Protein AF-A0A973KKL7-F1 (afdb_monomer)

Foldseek 3Di:
DDPDDQKDWDWDQDPPPRDIDIWIWGWDPPQQWDWDDDDPDIDIDGDIDTDTDDDDDDPVVPDD

Structure (mmCIF, N/CA/C/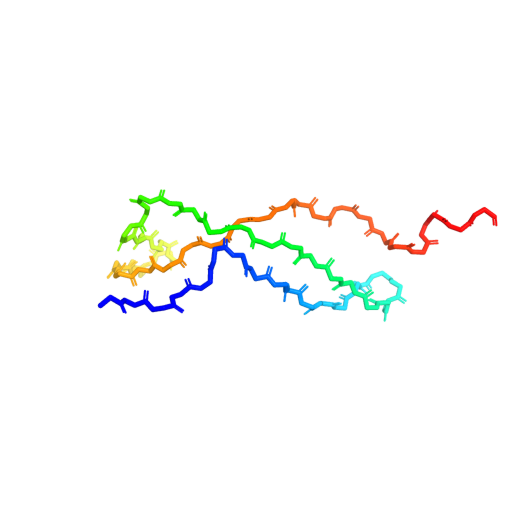O backbone):
data_AF-A0A973KKL7-F1
#
_entry.id   AF-A0A973KKL7-F1
#
loop_
_atom_site.group_PDB
_atom_site.id
_atom_site.type_symbol
_atom_site.label_atom_id
_at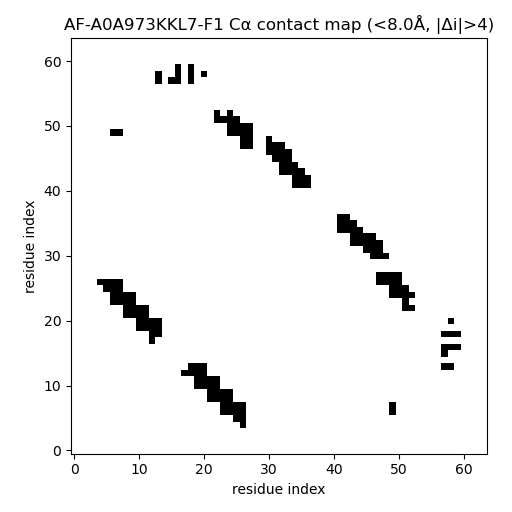om_site.label_alt_id
_atom_site.label_comp_id
_atom_site.label_asym_id
_atom_site.label_entity_id
_atom_site.label_seq_id
_atom_site.pdbx_PDB_ins_code
_atom_site.Cartn_x
_atom_site.Cartn_y
_atom_site.Cartn_z
_atom_site.occupancy
_atom_site.B_iso_or_equiv
_atom_site.auth_seq_id
_atom_site.auth_comp_id
_atom_site.auth_asym_id
_atom_site.auth_atom_id
_atom_site.pdbx_PDB_model_num
ATOM 1 N N . MET A 1 1 ? -7.550 -7.851 21.492 1.00 46.84 1 MET A N 1
ATOM 2 C CA . MET A 1 1 ? -7.851 -6.684 20.641 1.00 46.84 1 MET A CA 1
ATOM 3 C C . MET A 1 1 ? -6.515 -6.236 20.101 1.00 46.84 1 MET A C 1
ATOM 5 O O . MET A 1 1 ? -5.717 -5.742 20.887 1.00 46.84 1 MET A O 1
ATOM 9 N N . SER A 1 2 ? -6.204 -6.567 18.851 1.00 54.47 2 SER A N 1
ATOM 10 C CA . SER A 1 2 ? -4.963 -6.095 18.244 1.00 54.47 2 SER A CA 1
ATOM 11 C C . SER A 1 2 ? -5.059 -4.583 18.048 1.00 54.47 2 SER A C 1
ATOM 13 O O . SER A 1 2 ? -6.092 -4.068 17.627 1.00 54.47 2 SER A O 1
ATOM 15 N N . SER A 1 3 ? -4.014 -3.874 18.460 1.00 68.81 3 SER A N 1
ATOM 16 C CA . SER A 1 3 ? -3.885 -2.417 18.417 1.00 68.81 3 SER A CA 1
ATOM 17 C C . SER A 1 3 ? -3.256 -1.978 17.095 1.00 68.81 3 SER A C 1
ATOM 19 O O . SER A 1 3 ? -2.242 -1.279 17.093 1.00 68.81 3 SER A O 1
ATOM 21 N N . GLU A 1 4 ? -3.760 -2.495 15.979 1.00 75.50 4 GLU A N 1
ATOM 22 C CA . GLU A 1 4 ? -3.210 -2.149 14.670 1.00 75.50 4 GLU A CA 1
ATOM 23 C C . GLU A 1 4 ? -3.714 -0.763 14.246 1.00 75.50 4 GLU A C 1
ATOM 25 O O . GLU A 1 4 ? -4.864 -0.419 14.535 1.00 75.50 4 GLU A O 1
ATOM 30 N N . PRO A 1 5 ? -2.862 0.059 13.616 1.00 85.62 5 PRO A N 1
ATOM 31 C CA . PRO A 1 5 ? -3.221 1.418 13.244 1.00 85.62 5 PRO A CA 1
ATOM 32 C C . PRO A 1 5 ? -4.186 1.439 12.050 1.00 85.62 5 PRO A C 1
ATOM 34 O O . PRO A 1 5 ? -4.032 0.675 11.103 1.00 85.62 5 PRO A O 1
ATOM 37 N N . ASP A 1 6 ? -5.134 2.378 12.044 1.00 89.94 6 ASP A N 1
ATOM 38 C CA . ASP A 1 6 ? -6.082 2.553 10.928 1.00 89.94 6 ASP A CA 1
ATOM 39 C C . ASP A 1 6 ? -5.405 3.070 9.644 1.00 89.94 6 ASP A C 1
ATOM 41 O O . ASP A 1 6 ? -5.929 2.923 8.540 1.00 89.94 6 ASP A O 1
ATOM 45 N N . CYS A 1 7 ? -4.215 3.663 9.770 1.00 92.69 7 CYS A N 1
ATOM 46 C CA . CYS A 1 7 ? -3.395 4.092 8.644 1.00 92.69 7 CYS A CA 1
ATOM 47 C C . CYS A 1 7 ? -1.897 3.963 8.942 1.00 92.69 7 CYS A C 1
ATOM 49 O O . CYS A 1 7 ? -1.453 4.161 10.076 1.00 92.69 7 CYS A O 1
ATOM 51 N N . ILE A 1 8 ? -1.105 3.724 7.899 1.00 93.69 8 ILE A N 1
ATOM 52 C CA . ILE A 1 8 ? 0.360 3.733 7.944 1.00 93.69 8 ILE A CA 1
ATOM 53 C C . ILE A 1 8 ? 0.924 4.722 6.921 1.00 93.69 8 ILE A C 1
ATOM 55 O O . ILE A 1 8 ? 0.298 5.028 5.909 1.00 93.69 8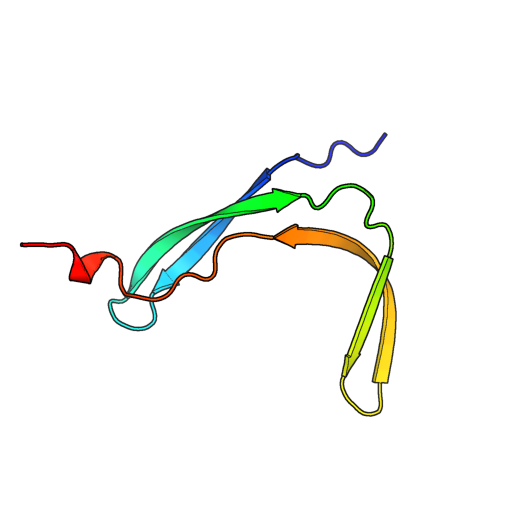 ILE A O 1
ATOM 59 N N . HIS A 1 9 ? 2.128 5.226 7.179 1.00 93.19 9 HIS A N 1
ATOM 60 C CA . HIS A 1 9 ? 2.863 6.067 6.236 1.00 93.19 9 HIS A CA 1
ATOM 61 C C . HIS A 1 9 ? 4.027 5.261 5.667 1.00 93.19 9 HIS A C 1
ATOM 63 O O . HIS A 1 9 ? 4.955 4.903 6.389 1.00 93.19 9 HIS A O 1
ATOM 69 N N . HIS A 1 10 ? 3.964 4.966 4.374 1.00 91.19 10 HIS A N 1
ATOM 70 C CA . HIS A 1 10 ? 5.009 4.263 3.647 1.00 91.19 10 HIS A CA 1
ATOM 71 C C . HIS A 1 10 ? 6.029 5.264 3.101 1.00 91.19 10 HIS A C 1
ATOM 73 O O . HIS A 1 10 ? 5.670 6.167 2.343 1.00 91.19 10 HIS A O 1
ATOM 79 N N . LEU A 1 11 ? 7.291 5.107 3.500 1.00 91.25 11 LEU A N 1
ATOM 80 C CA . LEU A 1 11 ? 8.413 5.909 3.019 1.00 91.25 11 LEU A CA 1
ATOM 81 C C . LEU A 1 11 ? 9.158 5.138 1.927 1.00 91.25 11 LEU A C 1
ATOM 83 O O . LEU A 1 11 ? 9.583 4.010 2.153 1.00 91.25 11 LEU A O 1
ATOM 87 N N . ASP A 1 12 ? 9.343 5.771 0.775 1.00 89.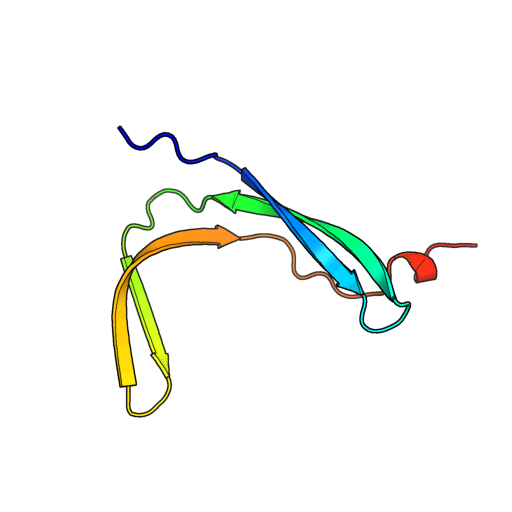69 12 ASP A N 1
ATOM 88 C CA . ASP A 1 12 ? 9.985 5.187 -0.403 1.00 89.69 12 ASP A CA 1
ATOM 89 C C . ASP A 1 12 ? 10.904 6.208 -1.097 1.00 89.69 12 ASP A C 1
ATOM 91 O O . ASP A 1 12 ? 10.803 7.418 -0.864 1.00 89.69 12 ASP A O 1
ATOM 95 N N . ILE A 1 13 ? 11.802 5.726 -1.958 1.00 87.31 13 ILE A N 1
ATOM 96 C CA . ILE A 1 13 ? 12.685 6.553 -2.788 1.00 87.31 13 ILE A CA 1
ATOM 97 C C . ILE A 1 13 ? 12.118 6.589 -4.208 1.00 87.31 13 ILE A C 1
ATOM 99 O O . ILE A 1 13 ? 11.955 5.556 -4.851 1.00 87.31 13 ILE A O 1
ATOM 103 N N . CYS A 1 14 ? 11.852 7.787 -4.734 1.00 83.62 14 CYS A N 1
ATOM 104 C CA . CYS A 1 14 ? 11.411 7.935 -6.118 1.00 83.62 14 CYS A CA 1
ATOM 105 C C . CYS A 1 14 ? 12.510 7.441 -7.083 1.00 83.62 14 CYS A C 1
ATOM 107 O O . CYS A 1 14 ? 13.617 7.984 -7.048 1.00 83.62 14 CYS A O 1
ATOM 109 N N . PRO A 1 15 ? 12.226 6.486 -7.990 1.00 82.31 15 PRO A N 1
ATOM 110 C CA . PRO A 1 15 ? 13.244 5.932 -8.885 1.00 82.31 15 PRO A CA 1
ATOM 111 C C . PRO A 1 15 ? 13.739 6.932 -9.942 1.00 82.31 15 PRO A C 1
ATOM 113 O O . PRO A 1 15 ? 14.813 6.743 -10.502 1.00 82.31 15 PRO A O 1
ATOM 116 N N . THR A 1 16 ? 12.979 7.997 -10.221 1.00 85.00 16 THR A N 1
ATOM 117 C CA . THR A 1 16 ? 13.334 9.001 -11.238 1.00 85.00 16 THR A CA 1
ATOM 118 C C . THR A 1 16 ? 14.296 10.049 -10.690 1.00 85.00 16 THR A C 1
ATOM 120 O O . THR A 1 16 ? 15.320 10.347 -11.296 1.00 85.00 16 THR A O 1
ATOM 123 N N . CYS A 1 17 ? 13.965 10.629 -9.536 1.00 86.00 17 CYS A N 1
ATOM 124 C CA . CYS A 1 17 ? 14.668 11.790 -8.995 1.00 86.00 17 CYS A CA 1
ATOM 125 C C . CYS A 1 17 ? 15.373 11.536 -7.663 1.00 86.00 17 CYS A C 1
ATOM 127 O O . CYS A 1 17 ? 15.962 12.459 -7.108 1.00 86.00 17 CYS A O 1
ATOM 129 N N . HIS A 1 18 ? 15.318 10.307 -7.143 1.00 87.31 18 HIS A N 1
ATOM 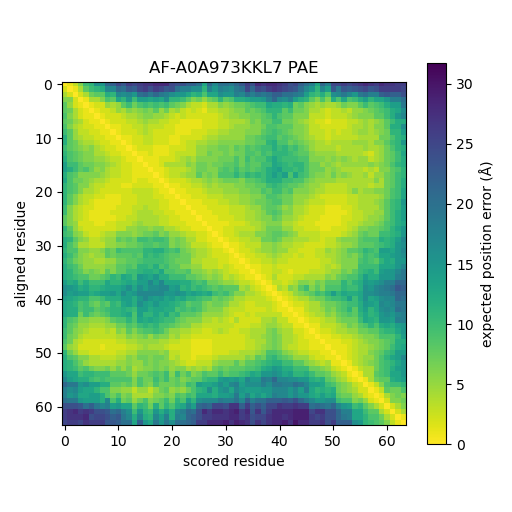130 C CA . HIS A 1 18 ? 15.913 9.900 -5.864 1.00 87.31 18 HIS A CA 1
ATOM 131 C C . HIS A 1 18 ? 15.424 10.706 -4.646 1.00 87.31 18 HIS A C 1
ATOM 133 O O . HIS A 1 18 ? 16.015 10.639 -3.569 1.00 87.31 18 HIS A O 1
ATOM 139 N N . GLY A 1 19 ? 14.331 11.458 -4.799 1.00 86.56 19 GLY A N 1
ATOM 140 C CA . GLY A 1 19 ? 13.674 12.167 -3.709 1.00 86.56 19 GLY A CA 1
ATOM 141 C C . GLY A 1 19 ? 12.934 11.207 -2.779 1.00 86.56 19 GLY A C 1
ATOM 142 O O . GLY A 1 19 ? 12.437 10.165 -3.212 1.00 86.56 19 GLY A O 1
ATOM 143 N N . LEU A 1 20 ? 12.836 11.581 -1.503 1.00 88.44 20 LEU A N 1
ATOM 144 C CA . LEU A 1 20 ? 12.017 10.863 -0.529 1.00 88.44 20 LEU A CA 1
ATOM 145 C C . LEU A 1 20 ? 10.535 11.142 -0.780 1.00 88.44 20 LEU A C 1
ATOM 147 O O . LEU A 1 20 ? 10.127 12.293 -0.937 1.00 88.44 20 LEU A O 1
ATOM 151 N N . ARG A 1 21 ? 9.731 10.081 -0.771 1.00 84.94 21 ARG A N 1
ATOM 152 C CA . ARG A 1 21 ? 8.281 10.138 -0.932 1.00 84.94 21 ARG A CA 1
ATOM 153 C C . ARG A 1 21 ? 7.604 9.439 0.237 1.00 84.94 21 ARG A C 1
ATOM 155 O O . ARG A 1 21 ? 7.929 8.299 0.551 1.00 84.94 21 ARG A O 1
ATOM 162 N N . VAL A 1 22 ? 6.611 10.101 0.825 1.00 89.19 22 VAL A N 1
ATOM 163 C CA . VAL A 1 22 ? 5.738 9.514 1.846 1.00 89.19 22 VAL A CA 1
ATOM 164 C C . VAL A 1 22 ? 4.354 9.297 1.246 1.00 89.19 22 VAL A C 1
ATOM 166 O O . VAL A 1 22 ? 3.749 10.236 0.739 1.00 89.19 22 VAL A O 1
ATOM 169 N N . THR A 1 23 ? 3.854 8.065 1.312 1.00 90.38 23 THR A N 1
ATOM 170 C CA . THR A 1 23 ? 2.507 7.693 0.860 1.00 90.38 23 THR A CA 1
ATOM 171 C C . THR A 1 23 ? 1.699 7.217 2.055 1.00 90.38 23 THR A C 1
ATOM 173 O O . THR A 1 23 ? 2.123 6.310 2.769 1.00 90.38 23 THR A O 1
ATOM 176 N N . ARG A 1 24 ? 0.534 7.819 2.289 1.00 92.75 24 ARG A N 1
ATOM 177 C CA . ARG A 1 24 ? -0.405 7.321 3.293 1.00 92.75 24 ARG A CA 1
ATOM 178 C C . ARG A 1 24 ? -1.140 6.104 2.730 1.00 92.75 24 ARG A C 1
ATOM 180 O O . ARG A 1 24 ? -1.653 6.166 1.616 1.00 92.75 24 ARG A O 1
ATOM 187 N N . LEU A 1 25 ? -1.169 5.022 3.500 1.00 95.00 25 LEU A N 1
ATOM 188 C CA . LEU A 1 25 ? -1.926 3.810 3.212 1.00 95.00 25 LEU A CA 1
ATOM 189 C C . LEU A 1 25 ? -2.972 3.637 4.312 1.00 95.00 25 LEU A C 1
ATOM 191 O O . LEU A 1 25 ? -2.639 3.699 5.497 1.00 95.00 25 LEU A O 1
ATOM 195 N N . ASP A 1 26 ? -4.219 3.416 3.929 1.00 95.19 26 ASP A N 1
ATOM 196 C CA . ASP A 1 26 ? -5.321 3.205 4.862 1.00 95.19 26 ASP A CA 1
ATOM 197 C C . ASP A 1 26 ? -5.624 1.708 4.971 1.00 95.19 26 ASP A C 1
ATOM 199 O O . ASP A 1 26 ? -5.525 0.964 3.989 1.00 95.19 26 ASP A O 1
ATOM 203 N N . ARG A 1 27 ? -5.957 1.250 6.181 1.00 93.06 27 ARG A N 1
ATOM 204 C CA . ARG A 1 27 ? -6.316 -0.146 6.433 1.00 93.06 27 ARG A CA 1
ATOM 205 C C . ARG A 1 27 ? -7.622 -0.472 5.716 1.00 93.06 27 ARG A C 1
ATOM 207 O O . ARG A 1 27 ? -8.612 0.246 5.841 1.00 93.06 27 ARG A O 1
ATOM 214 N N . LEU A 1 28 ? -7.644 -1.586 4.994 1.00 91.50 28 LEU A N 1
ATOM 215 C CA . LEU A 1 28 ? -8.858 -2.093 4.376 1.00 91.50 28 LEU A CA 1
ATOM 216 C C . LEU A 1 28 ? -9.642 -2.923 5.399 1.00 91.50 28 LEU A C 1
ATOM 218 O O . LEU A 1 28 ? -9.313 -4.079 5.673 1.00 91.50 28 LEU A O 1
ATOM 222 N N . GLU A 1 29 ? -10.679 -2.321 5.976 1.00 89.38 29 GLU A N 1
ATOM 223 C CA . GLU A 1 29 ? -11.539 -2.996 6.947 1.00 89.38 29 GLU A CA 1
ATOM 224 C C . GLU A 1 29 ? -12.266 -4.207 6.341 1.00 89.38 29 GLU A C 1
ATOM 226 O O . GLU A 1 29 ? -12.651 -4.226 5.171 1.00 89.38 29 GLU A O 1
ATOM 231 N N . GLY A 1 30 ? -12.472 -5.239 7.161 1.00 87.38 30 GLY A N 1
ATOM 232 C CA . GLY A 1 30 ? -13.196 -6.453 6.773 1.00 87.38 30 GLY A CA 1
ATOM 233 C C . GLY A 1 30 ? -12.363 -7.494 6.017 1.00 87.38 30 GLY A C 1
ATOM 234 O O . GLY A 1 30 ? -12.810 -8.635 5.887 1.00 87.38 30 GLY A O 1
ATOM 235 N N . VAL A 1 31 ? -11.141 -7.163 5.585 1.00 86.50 31 VAL A N 1
ATOM 236 C CA . VAL A 1 31 ? -10.206 -8.154 5.038 1.00 86.50 31 VAL A CA 1
ATOM 237 C C . VAL A 1 31 ? -9.495 -8.868 6.178 1.00 86.50 31 VAL A C 1
ATOM 239 O O . VAL A 1 31 ? -8.807 -8.257 6.987 1.00 86.50 31 VAL A O 1
ATOM 242 N N . THR A 1 32 ? -9.689 -10.183 6.244 1.00 84.94 32 THR A N 1
ATOM 243 C CA . THR A 1 32 ? -9.143 -11.041 7.309 1.00 84.94 32 THR A CA 1
ATOM 244 C C . THR A 1 32 ? -8.243 -12.148 6.777 1.00 84.94 32 THR A C 1
ATOM 246 O O . THR A 1 32 ? -7.522 -12.774 7.550 1.00 84.94 32 THR A O 1
ATOM 249 N N . SER A 1 33 ? -8.255 -12.385 5.464 1.00 88.44 33 SER A N 1
ATOM 250 C CA . SER A 1 33 ? -7.364 -13.316 4.785 1.00 88.44 33 SER A CA 1
ATOM 251 C C . SER A 1 33 ? -7.088 -12.858 3.359 1.00 88.44 33 SER A C 1
ATOM 253 O O . SER A 1 33 ? -7.911 -12.192 2.728 1.00 88.44 33 SER A O 1
ATOM 255 N N . VAL A 1 34 ? -5.913 -13.223 2.854 1.00 88.94 34 VAL A N 1
ATOM 256 C CA . VAL A 1 34 ? -5.524 -13.013 1.457 1.00 88.94 34 VAL A CA 1
ATOM 257 C C . VAL A 1 34 ? -5.049 -14.323 0.853 1.00 88.94 34 VAL A C 1
ATOM 259 O O . VAL A 1 34 ? -4.531 -15.195 1.557 1.00 88.94 34 VAL A O 1
ATOM 262 N N . ILE A 1 35 ? -5.234 -14.444 -0.457 1.00 89.69 35 ILE A N 1
ATOM 263 C CA . ILE A 1 35 ? -4.685 -15.524 -1.270 1.00 89.69 35 ILE A CA 1
ATOM 264 C C . ILE A 1 35 ? -3.710 -14.873 -2.245 1.00 89.69 35 ILE A C 1
ATOM 266 O O . ILE A 1 35 ? -4.089 -13.973 -2.992 1.00 89.69 35 ILE A O 1
ATOM 270 N N .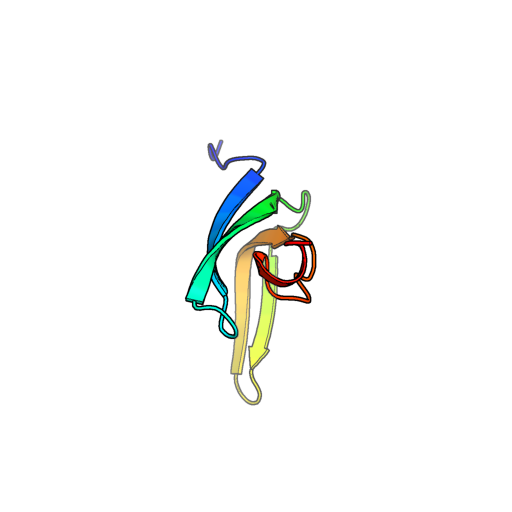 ILE A 1 36 ? -2.451 -15.295 -2.193 1.00 87.75 36 ILE A N 1
ATOM 271 C CA . ILE A 1 36 ? -1.402 -14.837 -3.101 1.00 87.75 36 ILE A CA 1
ATOM 272 C C . ILE A 1 36 ? -1.046 -16.004 -4.013 1.00 87.75 36 ILE A C 1
ATOM 274 O O . ILE A 1 36 ? -0.412 -16.968 -3.577 1.00 87.75 36 ILE A O 1
ATOM 278 N N . ASP A 1 37 ? -1.437 -15.891 -5.279 1.00 91.69 37 ASP A N 1
ATOM 279 C CA . ASP A 1 37 ? -1.108 -16.862 -6.317 1.00 91.69 37 ASP A CA 1
ATOM 280 C C . ASP A 1 37 ? 0.186 -16.443 -7.027 1.00 91.69 37 ASP A C 1
ATOM 282 O O . ASP A 1 37 ? 0.226 -15.472 -7.782 1.00 91.69 37 ASP A O 1
ATOM 286 N N . ALA A 1 38 ? 1.267 -17.184 -6.777 1.00 86.81 38 ALA A N 1
ATOM 287 C CA . ALA A 1 38 ? 2.601 -16.949 -7.327 1.00 86.81 38 ALA A CA 1
ATOM 288 C C . ALA A 1 38 ? 3.023 -18.112 -8.245 1.00 86.81 38 ALA A C 1
ATOM 290 O O . ALA A 1 38 ? 4.046 -18.769 -8.036 1.00 86.81 38 ALA A O 1
ATOM 291 N N . GLY A 1 39 ? 2.211 -18.399 -9.267 1.00 86.75 39 GLY A N 1
ATOM 292 C CA . GLY A 1 39 ? 2.455 -19.490 -10.217 1.00 86.75 39 GLY A CA 1
ATOM 293 C C . GLY A 1 39 ? 2.169 -20.871 -9.604 1.00 86.75 39 GL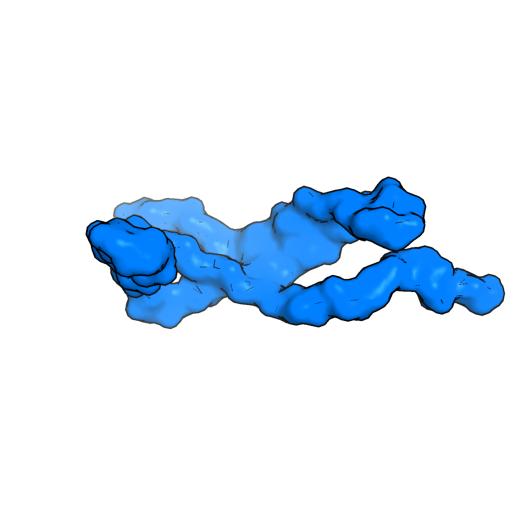Y A C 1
ATOM 294 O O . GLY A 1 39 ? 1.019 -21.134 -9.267 1.00 86.75 39 GLY A O 1
ATOM 295 N N . PRO A 1 40 ? 3.158 -21.782 -9.467 1.00 90.19 40 PRO A N 1
ATOM 296 C CA . PRO A 1 40 ? 2.931 -23.116 -8.897 1.00 90.19 40 PRO A CA 1
ATOM 297 C C . PRO A 1 40 ? 2.698 -23.109 -7.377 1.00 90.19 40 PRO A C 1
ATOM 299 O O . PRO A 1 40 ? 2.413 -24.159 -6.804 1.00 90.19 40 PRO A O 1
ATOM 302 N N . LEU A 1 41 ? 2.853 -21.957 -6.718 1.00 86.75 41 LEU A N 1
ATOM 303 C CA . LEU A 1 41 ? 2.651 -21.786 -5.284 1.00 86.75 41 LEU A CA 1
ATOM 304 C C . LEU A 1 41 ? 1.457 -20.863 -5.034 1.00 86.75 41 LEU A C 1
ATOM 306 O O . LEU A 1 41 ? 1.360 -19.797 -5.639 1.00 86.75 41 LEU A O 1
ATOM 310 N N . SER A 1 42 ? 0.590 -21.262 -4.105 1.00 88.81 42 SER A N 1
ATOM 311 C CA . SER A 1 42 ? -0.494 -20.431 -3.582 1.00 88.81 42 SER A CA 1
ATOM 312 C C . SER A 1 42 ? -0.359 -20.357 -2.066 1.00 88.81 42 SER A C 1
ATOM 314 O O . SER A 1 42 ? -0.200 -21.383 -1.398 1.00 88.81 42 SER A O 1
ATOM 316 N N . PHE A 1 43 ? -0.369 -19.139 -1.530 1.00 84.06 43 PHE A N 1
ATOM 317 C CA . PHE A 1 43 ? -0.282 -18.880 -0.097 1.00 84.06 43 PHE A CA 1
ATOM 318 C C . PHE A 1 43 ? -1.589 -18.264 0.384 1.00 84.06 43 PHE A C 1
ATOM 320 O O . PHE A 1 43 ? -1.974 -17.191 -0.073 1.00 84.06 43 PHE A O 1
ATOM 327 N N . SER A 1 44 ? -2.247 -18.929 1.331 1.00 90.31 44 SER A N 1
ATOM 328 C CA . SER A 1 44 ? -3.434 -18.412 2.009 1.00 90.31 44 SER A CA 1
ATOM 329 C C . SER A 1 44 ? -3.143 -18.227 3.491 1.00 90.31 44 SER A C 1
ATOM 331 O O . SER A 1 44 ? -2.664 -19.158 4.144 1.00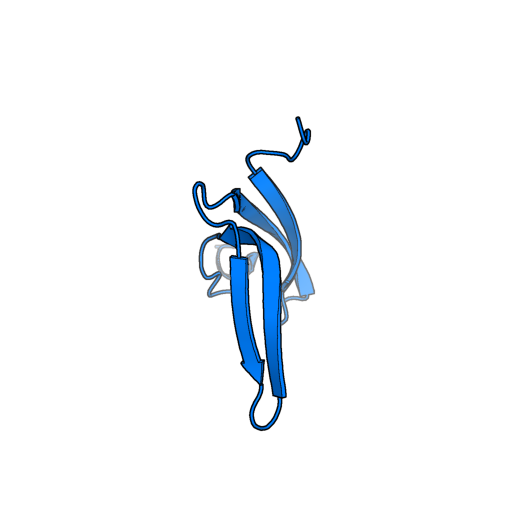 90.31 44 SER A O 1
ATOM 333 N N . GLY A 1 45 ? -3.470 -17.066 4.043 1.00 88.50 45 GLY A N 1
ATOM 334 C CA . GLY A 1 45 ? -3.274 -16.817 5.464 1.00 88.50 45 GLY A CA 1
ATOM 335 C C . GLY A 1 45 ? -3.971 -15.554 5.947 1.00 88.50 45 GLY A C 1
ATOM 336 O O . GLY A 1 45 ? -4.449 -14.763 5.128 1.00 88.50 45 GLY A O 1
ATOM 337 N N . PRO A 1 46 ? -4.051 -15.373 7.276 1.00 89.00 46 PRO A N 1
ATOM 338 C CA . PRO A 1 46 ? -4.501 -14.120 7.849 1.00 89.00 46 PRO A CA 1
ATOM 339 C C . PRO A 1 46 ? -3.539 -13.004 7.445 1.00 89.00 46 PRO A C 1
ATOM 341 O O . PRO A 1 46 ? -2.321 -13.176 7.513 1.00 89.00 46 PRO A O 1
ATOM 344 N N . ALA A 1 47 ? -4.086 -11.875 7.013 1.00 86.44 47 ALA A N 1
ATOM 345 C CA . ALA A 1 47 ? -3.290 -10.727 6.613 1.00 86.44 47 ALA A CA 1
ATOM 346 C C . ALA A 1 47 ? -4.030 -9.428 6.890 1.00 86.44 47 ALA A C 1
ATOM 348 O O . ALA A 1 47 ? -5.254 -9.357 6.787 1.00 86.44 47 ALA A O 1
ATOM 349 N N . GLU A 1 48 ? -3.244 -8.402 7.183 1.00 88.44 48 GLU A N 1
ATOM 350 C CA . GLU A 1 48 ? -3.696 -7.024 7.169 1.00 88.44 48 GLU A CA 1
ATOM 351 C C . GLU A 1 48 ? -3.362 -6.404 5.824 1.00 88.44 48 GLU A C 1
ATOM 353 O O . GLU A 1 48 ? -2.242 -6.543 5.328 1.00 88.44 48 GLU A O 1
ATOM 358 N N . VAL A 1 49 ? -4.326 -5.702 5.242 1.00 90.94 49 VAL A N 1
ATOM 359 C CA . VAL A 1 49 ? -4.145 -5.057 3.946 1.00 90.94 49 VAL A CA 1
ATOM 360 C C . VAL A 1 49 ? -4.270 -3.556 4.133 1.00 90.94 49 VAL A C 1
ATOM 362 O O . VAL A 1 49 ? -5.271 -3.075 4.657 1.00 90.94 49 VAL A O 1
ATOM 365 N N . TYR A 1 50 ? -3.253 -2.828 3.682 1.00 93.06 50 TYR A N 1
ATOM 366 C CA . TYR A 1 50 ? -3.243 -1.371 3.627 1.00 93.06 50 TYR A CA 1
ATOM 367 C C . TYR A 1 50 ? -3.156 -0.950 2.162 1.00 93.06 50 TYR A C 1
ATOM 369 O O . TYR A 1 50 ? -2.298 -1.445 1.429 1.00 93.06 50 TYR A O 1
ATOM 377 N N . ILE A 1 51 ? -4.045 -0.060 1.726 1.00 92.44 51 ILE A N 1
ATOM 378 C CA . ILE A 1 51 ? -4.125 0.405 0.337 1.00 92.44 51 ILE A CA 1
ATOM 379 C C . ILE A 1 51 ? -3.961 1.920 0.318 1.00 92.44 51 ILE A C 1
ATOM 381 O O . ILE A 1 51 ? -4.502 2.632 1.160 1.00 92.44 51 ILE A O 1
ATOM 385 N N . GLY A 1 52 ? -3.203 2.416 -0.653 1.00 90.38 52 GLY A N 1
ATOM 386 C CA . GLY A 1 52 ? -3.045 3.840 -0.915 1.00 90.38 52 GLY A CA 1
ATOM 387 C C . GLY A 1 52 ? -3.110 4.138 -2.410 1.00 90.38 52 GLY A C 1
ATOM 388 O O . GLY A 1 52 ? -3.322 3.227 -3.215 1.00 90.38 52 GLY A O 1
ATOM 389 N N . PRO A 1 53 ? -2.944 5.410 -2.798 1.00 86.19 53 PRO A N 1
ATOM 390 C CA . PRO A 1 53 ? -2.970 5.809 -4.197 1.00 86.19 53 PRO A CA 1
ATOM 391 C C . PRO A 1 53 ? -1.819 5.169 -4.983 1.00 86.19 53 PRO A C 1
ATOM 393 O O . PRO A 1 53 ? -0.714 4.992 -4.464 1.00 86.19 53 PRO A O 1
ATOM 396 N N . ILE A 1 54 ? -2.061 4.882 -6.265 1.00 78.56 54 ILE A N 1
ATOM 397 C CA . ILE A 1 54 ? -0.976 4.605 -7.210 1.00 78.56 54 ILE A CA 1
ATOM 398 C C . ILE A 1 54 ? -0.234 5.921 -7.406 1.00 78.56 54 ILE A C 1
ATOM 400 O O . ILE A 1 54 ? -0.809 6.891 -7.900 1.00 78.56 54 ILE A O 1
ATOM 404 N N . VAL A 1 55 ? 1.026 5.973 -6.984 1.00 73.88 55 VAL A N 1
ATOM 405 C CA . VAL A 1 55 ? 1.818 7.187 -7.149 1.00 73.88 55 VAL A CA 1
ATOM 406 C C . VAL A 1 55 ? 2.546 7.148 -8.486 1.00 73.88 55 VAL A C 1
ATOM 408 O O . VAL A 1 55 ? 3.626 6.563 -8.601 1.00 73.88 55 VAL A O 1
ATOM 411 N N . GLU A 1 56 ? 1.948 7.791 -9.483 1.00 66.25 56 GLU A N 1
ATOM 412 C CA . GLU A 1 56 ? 2.563 8.064 -10.781 1.00 66.25 56 GLU A CA 1
ATOM 413 C C . GLU A 1 56 ? 3.247 9.444 -10.737 1.00 66.25 56 GLU A C 1
ATOM 415 O O . GLU A 1 56 ? 2.635 10.422 -10.317 1.00 66.25 56 GLU A O 1
ATOM 420 N N . GLY A 1 57 ? 4.522 9.522 -11.135 1.00 67.75 57 GLY A N 1
ATOM 421 C CA . GLY A 1 57 ? 5.274 10.786 -11.243 1.00 67.75 57 GLY A CA 1
ATOM 422 C C . GLY A 1 57 ? 6.342 11.026 -10.166 1.00 67.75 57 GLY A C 1
ATOM 423 O O . GLY A 1 57 ? 6.311 10.457 -9.067 1.00 67.75 57 GLY A O 1
ATOM 424 N N . CYS A 1 58 ? 7.338 11.853 -10.505 1.00 71.00 58 CYS A N 1
ATOM 425 C CA . CYS A 1 58 ? 8.361 12.303 -9.558 1.00 71.00 58 CYS A CA 1
ATOM 426 C C . CYS A 1 58 ? 7.877 13.554 -8.799 1.00 71.00 58 CYS A C 1
ATOM 428 O O . CYS A 1 58 ? 7.410 14.496 -9.429 1.00 71.00 58 CYS A O 1
ATOM 430 N N . PRO A 1 59 ? 8.075 13.645 -7.468 1.00 67.56 59 PRO A N 1
ATOM 431 C CA . PRO A 1 59 ? 7.688 14.829 -6.688 1.00 67.56 59 PRO A CA 1
ATOM 432 C C . PRO A 1 59 ? 8.403 16.127 -7.108 1.00 67.56 59 PRO A C 1
ATOM 434 O O . PRO A 1 59 ? 7.957 17.208 -6.749 1.00 67.56 59 PRO A O 1
ATOM 437 N N . LEU A 1 60 ? 9.516 16.038 -7.847 1.00 64.56 60 LEU A N 1
ATOM 438 C CA . LEU A 1 60 ? 10.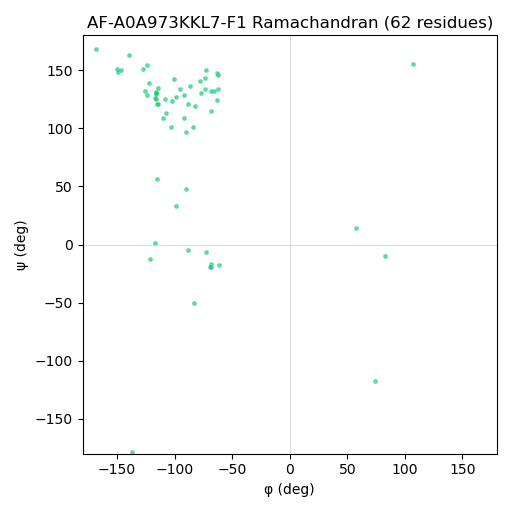230 17.196 -8.397 1.00 64.56 60 LEU A CA 1
ATOM 439 C C . LEU A 1 60 ? 9.717 17.640 -9.778 1.00 64.56 60 LEU A C 1
ATOM 441 O O . LEU A 1 60 ? 10.191 18.659 -10.269 1.00 64.56 60 LEU A O 1
ATOM 445 N N . GLU A 1 61 ? 8.778 16.926 -10.414 1.00 60.09 61 GLU A N 1
ATOM 446 C CA . GLU A 1 61 ? 8.137 17.423 -11.648 1.00 60.09 61 GLU A CA 1
ATOM 447 C C . GLU A 1 61 ? 7.242 18.647 -11.386 1.00 60.09 61 GLU A C 1
ATOM 449 O O . GLU A 1 61 ? 6.956 19.399 -12.312 1.00 60.09 61 GLU A O 1
ATOM 454 N N . GLU A 1 62 ? 6.866 18.905 -10.128 1.00 54.50 62 GLU A N 1
ATOM 455 C CA . GLU A 1 62 ? 6.058 20.063 -9.719 1.00 54.50 62 GLU A CA 1
ATOM 456 C C . GLU A 1 62 ? 6.889 21.233 -9.149 1.00 54.50 62 GLU A C 1
ATOM 458 O O . GLU A 1 62 ? 6.435 21.953 -8.259 1.00 54.50 62 GLU A O 1
ATOM 463 N N . ALA A 1 63 ? 8.110 21.452 -9.644 1.00 46.84 63 ALA A N 1
ATOM 464 C CA . ALA A 1 63 ? 8.837 22.699 -9.394 1.00 46.84 63 ALA A CA 1
ATOM 465 C C . ALA A 1 63 ? 8.778 23.603 -10.648 1.00 46.84 63 ALA A C 1
ATOM 467 O O . ALA A 1 63 ? 9.508 23.327 -11.603 1.00 46.84 63 ALA A O 1
ATOM 468 N N . PRO A 1 64 ? 7.908 24.637 -10.688 1.00 49.53 64 PRO A N 1
ATOM 469 C CA . PRO A 1 64 ? 7.951 25.679 -11.718 1.00 49.53 64 PRO A CA 1
ATOM 470 C C . PRO A 1 64 ? 9.209 26.557 -11.632 1.00 49.53 64 PRO A C 1
ATOM 472 O O . PRO A 1 64 ? 9.783 26.690 -10.525 1.00 49.53 64 PRO A O 1
#

Sequence (64 aa):
MSSEPDCIHHLDICPTCHGLRVTRLDRLEGVTSVIIDAGPLSFSGPAEVYIGPIVEGCPLEEAP

Radius of gyration: 15.96 Å; Cα contacts (8 Å, |Δi|>4): 88; chains: 1; bounding box: 29×49×32 Å

Mean predicted aligned error: 7.93 Å

pLDDT: mean 82.9, std 12.29, range [46.84, 95.19]

Nearest PDB structures (foldseek):
  8otz-assembly1_AV  TM=4.969E-01  e=2.961E+00  Bos taurus
  7rro-assembly1_5  TM=4.346E-01  e=2.477E+00  Bos taurus
  7ung-assembly1_5  TM=5.101E-01  e=9.708E+00  Homo sapiens

Secondary structure (DSSP, 8-state):
-----SEEEEEEE-TTT--EEEEEEEE-TT---EEEEETTEEEEE----EE-----S-TTTT--

Solvent-accessible surface area (backbone atoms only — not comparable to full-atom values): 4339 Å² total; per-residue (Å²): 132,85,88,72,68,70,56,49,75,48,77,46,66,38,89,85,72,69,44,83,44,79,44,66,23,39,49,49,81,93,53,60,60,49,75,50,77,65,79,97,44,73,49,74,46,79,46,86,51,66,54,56,79,86,84,81,81,53,87,73,77,77,66,132